Protein AF-A0A6G1RJF6-F1 (afdb_monomer)

Mean predicted aligned error: 11.85 Å

InterPro domains:
  IPR000953 Chromo/chromo shadow domain [PS50013] (15-72)
  IPR000953 Chromo/chromo shadow domain [SM00298] (14-64)
  IPR016197 Chromo-like domain superfamily [SSF54160] (24-66)

pLDDT: mean 82.73, std 16.95, range [46.66, 98.31]

Foldseek 3Di:
DDDDDDDDPDPPPPDPDPDDPDDDDFDWDFDDDPPDALVPTDIDTPVCCCPPVVVVVVVVVVVDPPVDDDFLPLADPPVCVVVLVVVCVDPVSVVCSVVGVSNNDDPVSVDDPDDDDDDDDDD

Radius of gyration: 26.95 Å; Cα contacts (8 Å, |Δi|>4): 66; chains: 1; bounding box: 66×85×40 Å

Structure (mmCIF, N/CA/C/O backbone):
data_AF-A0A6G1RJF6-F1
#
_entry.id   AF-A0A6G1RJF6-F1
#
loop_
_atom_site.group_PDB
_atom_site.id
_atom_site.type_symbol
_atom_site.label_atom_id
_atom_site.label_alt_id
_atom_site.label_comp_id
_atom_site.label_asym_id
_atom_site.label_entity_id
_atom_site.label_seq_id
_atom_site.pdbx_PDB_ins_code
_atom_site.Cartn_x
_atom_site.Cartn_y
_atom_site.Cartn_z
_atom_site.occupancy
_atom_site.B_iso_or_equiv
_atom_site.auth_seq_id
_atom_site.auth_comp_id
_atom_site.auth_asym_id
_atom_site.auth_atom_id
_atom_site.pdbx_PDB_model_num
ATOM 1 N N . PRO A 1 1 ? -41.306 70.536 18.911 1.00 46.66 1 PRO A N 1
ATOM 2 C CA . PRO A 1 1 ? -41.881 69.170 18.930 1.00 46.66 1 PRO A CA 1
ATOM 3 C C . PRO A 1 1 ? -41.091 68.243 17.992 1.00 46.66 1 PRO A C 1
ATOM 5 O O . PRO A 1 1 ? -41.068 68.482 16.791 1.00 46.66 1 PRO A O 1
ATOM 8 N N . LEU A 1 2 ? -40.391 67.248 18.544 1.00 47.38 2 LEU A N 1
ATOM 9 C CA . LEU A 1 2 ? -39.662 66.228 17.777 1.00 47.38 2 LEU A CA 1
ATOM 10 C C . LEU A 1 2 ? -40.482 64.927 17.796 1.00 47.38 2 LEU A C 1
ATOM 12 O O . LEU A 1 2 ? -40.987 64.580 18.866 1.00 47.38 2 LEU A O 1
ATOM 16 N N . PRO A 1 3 ? -40.657 64.218 16.667 1.00 55.12 3 PRO A N 1
ATOM 17 C CA . PRO A 1 3 ? -41.370 62.947 16.671 1.00 55.12 3 PRO A CA 1
ATOM 18 C C . PRO A 1 3 ? -40.484 61.826 17.253 1.00 55.12 3 PRO A C 1
ATOM 20 O O . PRO A 1 3 ? -39.264 61.857 17.070 1.00 55.12 3 PRO A O 1
ATOM 23 N N . PRO A 1 4 ? -41.064 60.831 17.948 1.00 51.19 4 PRO A N 1
ATOM 24 C CA . PRO A 1 4 ? -40.318 59.688 18.458 1.00 51.19 4 PRO A CA 1
ATOM 25 C C . PRO A 1 4 ? -39.959 58.739 17.306 1.00 51.19 4 PRO A C 1
ATOM 27 O O . PRO A 1 4 ? -40.829 58.286 16.563 1.00 51.19 4 PRO A O 1
ATOM 30 N N . VAL A 1 5 ? -38.668 58.441 17.158 1.00 58.16 5 VAL A N 1
ATOM 31 C CA . VAL A 1 5 ? -38.165 57.441 16.207 1.00 58.16 5 VAL A CA 1
ATOM 32 C C . VAL A 1 5 ? -38.369 56.058 16.825 1.00 58.16 5 VAL A C 1
ATOM 34 O O . VAL A 1 5 ? -37.805 55.756 17.876 1.00 58.16 5 VAL A O 1
ATOM 37 N N . LEU A 1 6 ? -39.204 55.232 16.194 1.00 60.94 6 LEU A N 1
ATOM 38 C CA . LEU A 1 6 ? -39.339 53.815 16.534 1.00 60.94 6 LEU A CA 1
ATOM 39 C C . LEU A 1 6 ? -38.071 53.057 16.097 1.00 60.94 6 LEU A C 1
ATOM 41 O O . LEU A 1 6 ? -37.548 53.344 15.017 1.00 60.94 6 LEU A O 1
ATOM 45 N N . PRO A 1 7 ? -37.576 52.087 16.886 1.00 55.66 7 PRO A N 1
ATOM 46 C CA . PRO A 1 7 ? -36.470 51.238 16.464 1.00 55.66 7 PRO A CA 1
ATOM 47 C C . PRO A 1 7 ? -36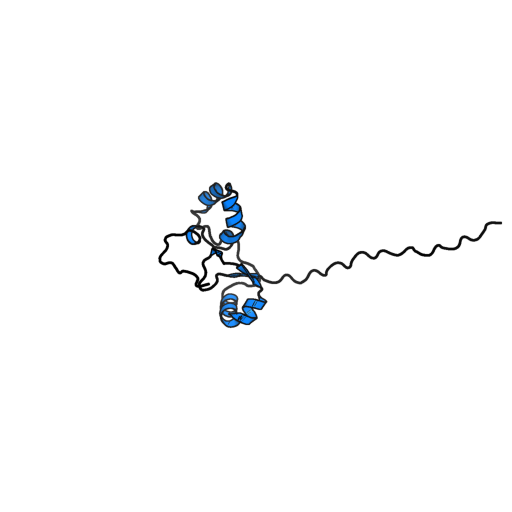.941 50.296 15.347 1.00 55.66 7 PRO A C 1
ATOM 49 O O . PRO A 1 7 ? -37.984 49.653 15.459 1.00 55.66 7 PRO A O 1
ATOM 52 N N . THR A 1 8 ? -36.180 50.227 14.257 1.00 53.91 8 THR A N 1
ATOM 53 C CA . THR A 1 8 ? -36.417 49.293 13.150 1.00 53.91 8 THR A CA 1
ATOM 54 C C . THR A 1 8 ? -36.169 47.852 13.614 1.00 53.91 8 THR A C 1
ATOM 56 O O . THR A 1 8 ? -35.096 47.596 14.168 1.00 53.91 8 THR A O 1
ATOM 59 N N . PRO A 1 9 ? -37.104 46.906 13.401 1.00 58.84 9 PRO A N 1
ATOM 60 C CA . PRO A 1 9 ? -36.797 45.486 13.502 1.00 58.84 9 PRO A CA 1
ATOM 61 C C . PRO A 1 9 ? -35.969 45.069 12.277 1.00 58.84 9 PRO A C 1
ATOM 63 O O . PRO A 1 9 ? -35.973 45.763 11.265 1.00 58.84 9 PRO A O 1
ATOM 66 N N . ASP A 1 10 ? -35.266 43.948 12.381 1.00 51.00 10 ASP A N 1
ATOM 67 C CA . ASP A 1 10 ? -34.454 43.330 11.321 1.00 51.00 10 ASP A CA 1
ATOM 68 C C . ASP A 1 10 ? -33.032 43.881 11.143 1.00 51.00 10 ASP A C 1
ATOM 70 O O . ASP A 1 10 ? -32.552 44.153 10.045 1.00 51.00 10 ASP A O 1
ATOM 74 N N . ALA A 1 11 ? -32.281 43.907 12.246 1.00 53.62 11 ALA A N 1
ATOM 75 C CA . ALA A 1 11 ? -30.903 43.426 12.173 1.00 53.62 11 ALA A CA 1
ATOM 76 C C . ALA A 1 11 ? -30.941 41.903 12.355 1.00 53.62 11 ALA A C 1
ATOM 78 O O . ALA A 1 11 ? -30.703 41.384 13.447 1.00 53.62 11 ALA A O 1
ATOM 79 N N . GLU A 1 12 ? -31.323 41.186 11.298 1.00 55.53 12 GLU A N 1
ATOM 80 C CA . GLU A 1 12 ? -31.182 39.737 11.244 1.00 55.53 12 GLU A CA 1
ATOM 81 C C . GLU A 1 12 ? -29.679 39.442 11.294 1.00 55.53 12 GLU A C 1
ATOM 83 O O . GLU A 1 12 ? -28.942 39.624 10.325 1.00 55.53 12 GLU A O 1
ATOM 88 N N . LEU A 1 13 ? -29.196 39.114 12.495 1.00 61.47 13 LEU A N 1
ATOM 89 C CA . LEU A 1 13 ? -27.822 38.705 12.735 1.00 61.47 13 LEU A CA 1
ATOM 90 C C . LEU A 1 13 ? -27.582 37.451 11.895 1.00 61.47 13 LEU A C 1
ATOM 92 O O . LEU A 1 13 ? -27.922 36.347 12.315 1.00 61.47 13 LEU A O 1
ATOM 96 N N . THR A 1 14 ? -27.006 37.616 10.706 1.00 62.91 14 THR A N 1
ATOM 97 C CA . THR A 1 14 ? -26.449 36.519 9.917 1.00 62.91 14 THR A CA 1
ATOM 98 C C . THR A 1 14 ? -25.338 35.887 10.743 1.00 62.91 14 THR A C 1
ATOM 100 O O . THR A 1 14 ? -24.184 36.320 10.696 1.00 62.91 14 THR A O 1
ATOM 103 N N . LEU A 1 15 ? -25.704 34.912 11.576 1.00 65.00 15 LEU A N 1
ATOM 104 C CA . LEU A 1 15 ? -24.756 34.129 12.349 1.00 65.00 15 LEU A CA 1
ATOM 105 C C . LEU A 1 15 ? -23.805 33.456 11.350 1.00 65.00 15 LEU A C 1
ATOM 107 O O . LEU A 1 15 ? -24.277 32.848 10.383 1.00 65.00 15 LEU A O 1
ATOM 111 N N . PRO A 1 16 ? -22.478 33.579 11.530 1.00 70.75 16 PRO A N 1
ATOM 112 C CA . PRO A 1 16 ? -21.535 32.904 10.655 1.00 70.75 16 PRO A CA 1
ATOM 113 C C . PRO A 1 16 ? -21.805 31.393 10.704 1.00 70.75 16 PRO A C 1
ATOM 115 O O . PRO A 1 16 ? -22.133 30.878 11.781 1.00 70.75 16 PRO A O 1
ATOM 118 N N . PRO A 1 17 ? -21.683 30.677 9.569 1.00 72.81 17 PRO A N 1
ATOM 119 C CA . PRO A 1 17 ? -21.910 29.240 9.536 1.00 72.81 17 PRO A CA 1
ATOM 120 C C . PRO A 1 17 ? -21.064 28.567 10.625 1.00 72.81 17 PRO A C 1
ATOM 122 O O . PRO A 1 17 ? -19.902 28.954 10.811 1.00 72.81 17 PRO A O 1
ATOM 125 N N . PRO A 1 18 ? -21.636 27.609 11.379 1.00 74.69 18 PRO A N 1
ATOM 126 C CA . PRO A 1 18 ? -20.935 26.976 12.483 1.00 74.69 18 PRO A CA 1
ATOM 127 C C . PRO A 1 18 ? -19.622 26.398 11.962 1.00 74.69 18 PRO A C 1
ATOM 129 O O . PRO A 1 18 ? -19.609 25.631 10.998 1.00 74.69 18 PRO A O 1
ATOM 132 N N . LYS A 1 19 ? -18.509 26.811 12.579 1.00 74.00 19 LYS A N 1
ATOM 133 C CA . LYS A 1 19 ? -17.190 26.271 12.249 1.00 74.00 19 LYS A CA 1
ATOM 134 C C . LYS A 1 19 ? -17.251 24.762 12.444 1.00 74.00 19 LYS A C 1
ATOM 136 O O . LYS A 1 19 ? -17.597 24.302 13.532 1.00 74.00 19 LYS A O 1
ATOM 141 N N . VAL A 1 20 ? -16.949 24.017 11.383 1.00 78.69 20 VAL A N 1
ATOM 142 C CA . VAL A 1 20 ? -16.834 22.560 11.447 1.00 78.69 20 VAL A CA 1
ATOM 143 C C . VAL A 1 20 ? -15.802 22.251 12.525 1.00 78.69 20 VAL A C 1
ATOM 145 O O . VAL A 1 20 ? -14.691 22.775 12.477 1.00 78.69 20 VAL A O 1
ATOM 148 N N . LEU A 1 21 ? -16.198 21.475 13.533 1.00 78.75 21 LEU A N 1
ATOM 149 C CA . LEU A 1 21 ? -15.283 21.055 14.585 1.00 78.75 21 LEU A CA 1
ATOM 150 C C . LEU A 1 21 ? -14.202 20.192 13.931 1.00 78.75 21 LEU A C 1
ATOM 152 O O . LEU A 1 21 ? -14.512 19.147 13.357 1.00 78.75 21 LEU A O 1
ATOM 156 N N . GLU A 1 22 ? -12.954 20.650 13.979 1.00 77.88 22 GLU A N 1
ATOM 157 C CA . GLU A 1 22 ? -11.815 19.852 13.536 1.00 77.88 22 GLU A CA 1
ATOM 158 C C . GLU A 1 22 ? -11.715 18.619 14.444 1.00 77.88 22 GLU A C 1
ATOM 160 O O . GLU A 1 22 ? -11.626 18.731 15.669 1.00 77.88 22 GLU A O 1
ATOM 165 N N . GLY A 1 23 ? -11.829 17.434 13.841 1.00 78.69 23 GLY A N 1
ATOM 166 C CA . GLY A 1 23 ? -11.701 16.164 14.547 1.00 78.69 23 GLY A CA 1
ATOM 167 C C . GLY A 1 23 ? -10.260 15.893 14.974 1.00 78.69 23 GLY A C 1
ATOM 168 O O . GLY A 1 23 ? -9.317 16.524 14.497 1.00 78.69 23 GLY A O 1
ATOM 169 N N . ILE A 1 24 ? -10.087 14.915 15.863 1.00 82.56 24 ILE A N 1
ATOM 170 C CA . ILE A 1 24 ? -8.759 14.406 16.221 1.00 82.56 24 ILE A CA 1
ATOM 171 C C . ILE A 1 24 ? -8.135 13.785 14.958 1.00 82.56 24 ILE A C 1
ATOM 173 O O . ILE A 1 24 ? -8.827 13.026 14.274 1.00 82.56 24 ILE A O 1
ATOM 177 N N . PRO A 1 25 ? -6.866 14.089 14.624 1.00 85.12 25 PRO A N 1
ATOM 178 C CA . PRO A 1 25 ? -6.200 13.460 13.489 1.00 85.12 25 PRO A CA 1
ATOM 179 C C . PRO A 1 25 ? -6.140 11.938 13.686 1.00 85.12 25 PRO A 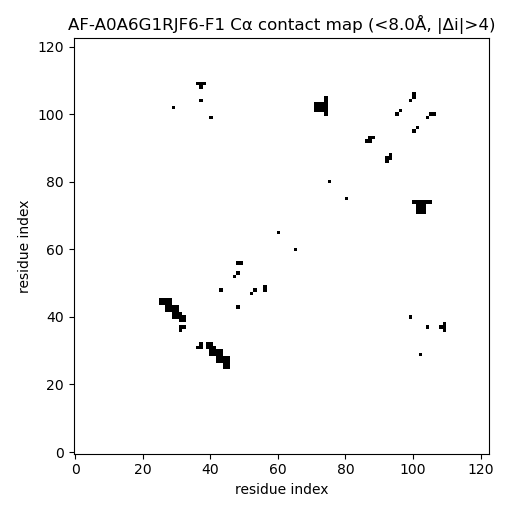C 1
ATOM 181 O O . PRO A 1 25 ? -5.646 11.454 14.703 1.00 85.12 25 PRO A O 1
ATOM 184 N N . GLU A 1 26 ? -6.659 11.185 12.714 1.00 88.06 26 GLU A N 1
ATOM 185 C CA . GLU A 1 26 ? -6.635 9.717 12.713 1.00 88.06 26 GLU A CA 1
ATOM 186 C C . GLU A 1 26 ? -5.370 9.204 12.018 1.00 88.06 26 GLU A C 1
ATOM 188 O O . GLU A 1 26 ? -4.910 9.785 11.033 1.00 88.06 26 GLU A O 1
ATOM 193 N N . ARG A 1 27 ? -4.815 8.085 12.501 1.00 93.69 27 ARG A N 1
ATOM 194 C CA . ARG A 1 27 ? -3.667 7.448 11.850 1.00 93.69 27 ARG A CA 1
ATOM 195 C C . ARG A 1 27 ? -4.105 6.749 10.567 1.00 93.69 27 ARG A C 1
ATOM 197 O O . ARG A 1 27 ? -5.106 6.026 10.532 1.00 93.69 27 ARG A O 1
ATOM 204 N N . GLU A 1 28 ? -3.292 6.901 9.532 1.00 94.75 28 GLU A N 1
ATOM 205 C CA . GLU A 1 28 ? -3.445 6.192 8.268 1.00 94.75 28 GLU A CA 1
ATOM 206 C C . GLU A 1 28 ? -2.197 5.358 7.974 1.00 94.75 28 GLU A C 1
ATOM 208 O O . GLU A 1 28 ? -1.077 5.718 8.339 1.00 94.75 28 GLU A O 1
ATOM 213 N N . PHE A 1 29 ? -2.394 4.230 7.297 1.00 96.12 29 PHE A N 1
ATOM 214 C CA . PHE A 1 29 ? -1.336 3.287 6.955 1.00 96.12 29 PHE A CA 1
ATOM 215 C C . PHE A 1 29 ? -1.308 3.059 5.454 1.00 96.12 29 PHE A C 1
ATOM 217 O O . PHE A 1 29 ? -2.333 2.750 4.848 1.00 96.12 29 PHE A O 1
ATOM 224 N N . PHE A 1 30 ? -0.125 3.155 4.854 1.00 96.88 30 PHE A N 1
ATOM 225 C CA . PHE A 1 30 ? 0.069 2.819 3.451 1.00 96.88 30 PHE A CA 1
ATOM 226 C C . PHE A 1 30 ? 0.414 1.334 3.315 1.00 96.88 30 PHE A C 1
ATOM 228 O O . PHE A 1 30 ? 1.468 0.887 3.765 1.00 96.88 30 PHE A O 1
ATOM 235 N N . VAL A 1 31 ? -0.493 0.546 2.732 1.00 97.50 31 VAL A N 1
ATOM 236 C CA . VAL A 1 31 ? -0.411 -0.925 2.764 1.00 97.50 31 VAL A CA 1
ATOM 237 C C . VAL A 1 31 ? -0.214 -1.539 1.383 1.00 97.50 31 VAL A C 1
ATOM 239 O O . VAL A 1 31 ? -0.738 -1.053 0.382 1.00 97.50 31 VAL A O 1
ATOM 242 N N . LYS A 1 32 ? 0.499 -2.673 1.337 1.00 97.94 32 LYS A N 1
ATOM 243 C CA . LYS A 1 32 ? 0.615 -3.534 0.151 1.00 97.94 32 LYS A CA 1
ATOM 244 C C . LYS A 1 32 ? -0.403 -4.667 0.216 1.00 97.94 32 LYS A C 1
ATOM 246 O O . LYS A 1 32 ? -0.295 -5.563 1.051 1.00 97.94 32 LYS A O 1
ATOM 251 N N . TRP A 1 33 ? -1.352 -4.673 -0.715 1.00 97.94 33 TRP A N 1
ATOM 252 C CA . TRP A 1 33 ? -2.403 -5.690 -0.778 1.00 97.94 33 TRP A CA 1
ATOM 253 C C . TRP A 1 33 ? -1.884 -7.057 -1.235 1.00 97.94 33 TRP A C 1
ATOM 255 O O . TRP A 1 33 ? -1.031 -7.165 -2.123 1.00 97.94 33 TRP A O 1
ATOM 265 N N . ALA A 1 34 ? -2.408 -8.127 -0.640 1.00 97.81 34 ALA A N 1
ATOM 266 C CA . ALA A 1 34 ? -2.117 -9.491 -1.071 1.00 97.81 34 ALA A CA 1
ATOM 267 C C . ALA A 1 34 ? -2.649 -9.728 -2.497 1.00 97.81 34 ALA A C 1
ATOM 269 O O . ALA A 1 34 ? -3.721 -9.252 -2.853 1.00 97.81 34 ALA A O 1
ATOM 270 N N . GLY A 1 35 ? -1.881 -10.430 -3.334 1.00 97.44 35 GLY A N 1
ATOM 271 C CA . GLY A 1 35 ? -2.272 -10.734 -4.719 1.00 97.44 35 GLY A CA 1
ATOM 272 C C . GLY A 1 35 ? -2.214 -9.565 -5.715 1.00 97.44 35 GLY A C 1
ATOM 273 O O . GLY A 1 35 ? -2.334 -9.804 -6.911 1.00 97.44 35 GLY A O 1
ATOM 274 N N . LEU A 1 36 ? -1.973 -8.329 -5.263 1.00 98.06 36 LEU A N 1
ATOM 275 C CA . LEU A 1 36 ? -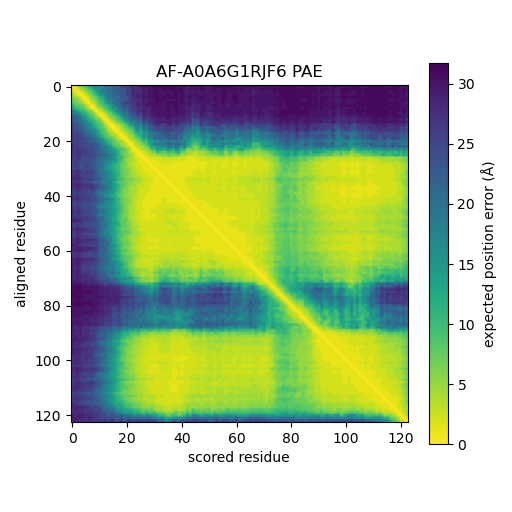1.863 -7.147 -6.124 1.00 98.06 36 LEU A CA 1
ATOM 276 C C . LEU A 1 36 ? -0.430 -6.590 -6.156 1.00 98.06 36 LEU A C 1
ATOM 278 O O . LEU A 1 36 ? 0.361 -6.770 -5.220 1.00 98.06 36 LEU A O 1
ATOM 282 N N . SER A 1 37 ? -0.091 -5.913 -7.254 1.00 97.75 37 SER A N 1
ATOM 283 C CA . SER A 1 37 ? 1.190 -5.214 -7.419 1.00 97.75 37 SER A CA 1
ATOM 284 C C . SER A 1 37 ? 1.265 -3.947 -6.556 1.00 97.75 37 SER A C 1
ATOM 286 O O . SER A 1 37 ? 0.243 -3.439 -6.097 1.00 97.75 37 SER A O 1
ATOM 288 N N . TYR A 1 38 ? 2.472 -3.395 -6.390 1.00 97.62 38 TYR A N 1
ATOM 289 C CA . TYR A 1 38 ? 2.708 -2.146 -5.647 1.00 97.62 38 TYR A CA 1
ATOM 290 C 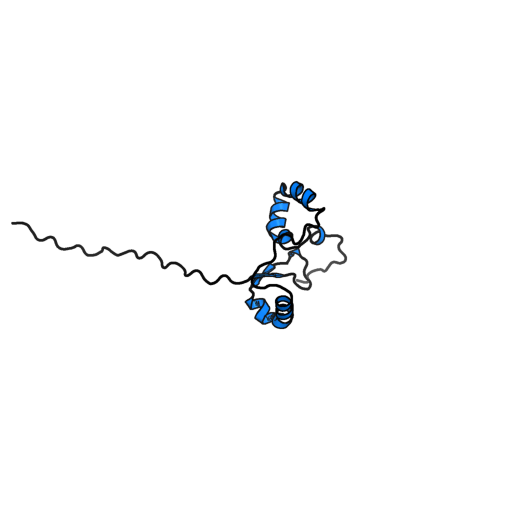C . TYR A 1 38 ? 1.931 -0.936 -6.193 1.00 97.62 38 TYR A C 1
ATOM 292 O O . TYR A 1 38 ? 1.638 -0.007 -5.449 1.00 97.62 38 TYR A O 1
ATOM 300 N N . TRP A 1 39 ? 1.508 -0.981 -7.460 1.00 97.38 39 TRP A N 1
ATOM 301 C CA . TRP A 1 39 ? 0.601 0.007 -8.054 1.00 97.38 39 TRP A CA 1
ATOM 302 C C . TRP A 1 39 ? -0.733 0.157 -7.318 1.00 97.38 39 TRP A C 1
ATOM 304 O O . TRP A 1 39 ? -1.370 1.202 -7.426 1.00 97.38 39 TRP A O 1
ATOM 314 N N . HIS A 1 40 ? -1.158 -0.878 -6.594 1.00 98.19 40 HIS A N 1
ATOM 315 C CA . HIS A 1 40 ? -2.423 -0.895 -5.868 1.00 98.19 40 HIS A CA 1
ATOM 316 C C . HIS A 1 40 ? -2.267 -0.502 -4.400 1.00 98.19 40 HIS A C 1
ATOM 318 O O . HIS A 1 40 ? -3.271 -0.475 -3.693 1.00 98.19 40 HIS A O 1
ATOM 324 N N . CYS A 1 41 ? -1.046 -0.224 -3.923 1.00 98.00 41 CYS A N 1
ATOM 325 C CA . CYS A 1 41 ? -0.854 0.244 -2.556 1.00 98.00 41 CYS A CA 1
ATOM 326 C C . CYS A 1 41 ? -1.704 1.491 -2.303 1.00 98.00 41 CYS A C 1
ATOM 328 O O . CYS A 1 41 ? -1.798 2.387 -3.148 1.00 98.00 41 CYS A O 1
ATOM 330 N N . SER A 1 42 ? -2.345 1.525 -1.142 1.00 97.94 42 SER A N 1
ATOM 331 C CA . SER A 1 42 ? -3.293 2.573 -0.790 1.00 97.94 42 SER A CA 1
ATOM 332 C C . SER A 1 42 ? -3.262 2.855 0.703 1.00 97.94 42 SER A C 1
ATOM 334 O O . SER A 1 42 ? -2.787 2.038 1.493 1.00 97.94 42 SER A O 1
ATOM 336 N N . TRP A 1 43 ? -3.800 4.013 1.071 1.00 97.50 43 TRP A N 1
ATOM 337 C CA . TRP A 1 43 ? -4.007 4.400 2.458 1.00 97.50 43 TRP A CA 1
ATOM 338 C C . TRP A 1 43 ? -5.239 3.708 3.031 1.00 97.50 43 TRP A C 1
ATOM 340 O O . TRP A 1 43 ? -6.273 3.615 2.367 1.00 97.50 43 TRP A O 1
ATOM 350 N N . VAL A 1 44 ? -5.108 3.207 4.254 1.00 97.31 44 VAL A N 1
ATOM 351 C CA . VAL A 1 44 ? -6.197 2.641 5.051 1.00 97.31 44 VAL A CA 1
ATOM 352 C C . VAL A 1 44 ? -6.209 3.295 6.421 1.00 97.31 44 VAL A C 1
ATOM 354 O O . VAL A 1 44 ? -5.156 3.623 6.970 1.00 97.31 44 VAL A O 1
ATOM 357 N N . LYS A 1 45 ? -7.402 3.463 6.984 1.00 96.25 45 LYS A N 1
ATOM 358 C CA . LYS A 1 45 ? -7.555 4.003 8.336 1.00 96.25 45 LYS A CA 1
ATOM 359 C C . LYS A 1 45 ? -7.126 2.974 9.373 1.00 96.25 45 LYS A C 1
ATOM 361 O O . LYS A 1 45 ? -7.366 1.780 9.184 1.00 96.25 45 LYS A O 1
ATOM 366 N N . GLU A 1 46 ? -6.594 3.436 10.500 1.00 95.50 46 GLU A N 1
ATOM 367 C CA . GLU A 1 46 ? -6.270 2.592 11.658 1.00 95.50 46 GLU A CA 1
ATOM 368 C C . GLU A 1 46 ? -7.415 1.643 12.035 1.00 95.50 46 GLU A C 1
ATOM 370 O O . GLU A 1 46 ? -7.214 0.432 12.124 1.00 95.50 46 GLU A O 1
ATOM 375 N N . LEU A 1 47 ? -8.640 2.172 12.118 1.00 95.50 47 LEU A N 1
ATOM 376 C CA . LEU A 1 47 ? -9.835 1.397 12.450 1.00 95.50 47 LEU A CA 1
ATOM 377 C C . LEU A 1 47 ? -10.039 0.18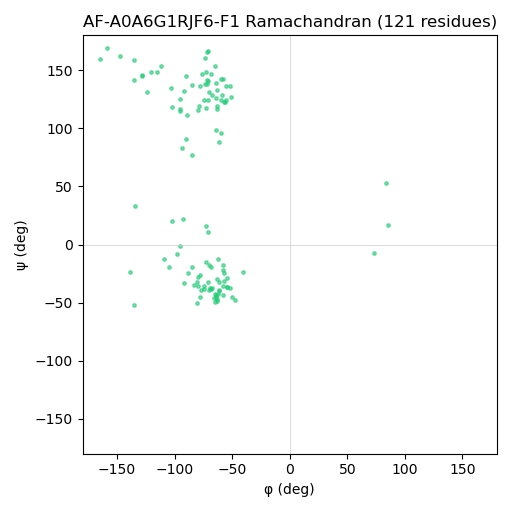3 11.525 1.00 95.50 47 LEU A C 1
ATOM 379 O O . LEU A 1 47 ? -10.466 -0.880 11.970 1.00 95.50 47 LEU A O 1
ATOM 383 N N . GLN A 1 48 ? -9.718 0.300 10.231 1.00 97.00 48 GLN A N 1
ATOM 384 C CA . GLN A 1 48 ? -9.847 -0.827 9.301 1.00 97.00 48 GLN A CA 1
ATOM 385 C C . GLN A 1 48 ? -8.846 -1.943 9.632 1.00 97.00 48 GLN A C 1
ATOM 387 O O . GLN A 1 48 ? -9.190 -3.123 9.542 1.00 97.00 48 GLN A O 1
ATOM 392 N N . LEU A 1 49 ? -7.624 -1.593 10.042 1.00 97.19 49 LEU A N 1
ATOM 393 C CA . LEU A 1 49 ? -6.620 -2.569 10.470 1.00 97.19 49 LEU A CA 1
ATOM 394 C C . LEU A 1 49 ? -6.991 -3.222 11.803 1.00 97.19 49 LEU A C 1
ATOM 396 O O . LEU A 1 49 ? -6.816 -4.434 11.952 1.00 97.19 49 LEU A O 1
ATOM 400 N N . GLU A 1 50 ? -7.543 -2.453 12.740 1.00 96.38 50 GLU A N 1
ATOM 401 C CA . GLU A 1 50 ? -8.020 -2.964 14.027 1.00 96.38 50 GLU A CA 1
ATOM 402 C C . GLU A 1 50 ? -9.156 -3.976 13.866 1.00 96.38 50 GLU A C 1
ATOM 404 O O . GLU A 1 50 ? -9.132 -5.024 14.518 1.00 96.38 50 GLU A O 1
ATOM 409 N N . LEU A 1 51 ? -10.108 -3.702 12.967 1.00 97.50 51 LEU A N 1
ATOM 410 C CA . LEU A 1 51 ? -11.278 -4.551 12.734 1.00 97.50 51 LEU A CA 1
ATOM 411 C C . LEU A 1 51 ? -10.967 -5.796 11.895 1.00 97.50 51 LEU A C 1
ATOM 413 O O . LEU A 1 51 ? -11.420 -6.888 12.234 1.00 97.50 51 LEU A O 1
ATOM 417 N N . TYR A 1 52 ? -10.218 -5.651 10.796 1.00 97.81 52 TYR A N 1
ATOM 418 C CA . TYR A 1 52 ? -10.074 -6.722 9.798 1.00 97.81 52 TYR A CA 1
ATOM 419 C C . TYR A 1 52 ? -8.724 -7.452 9.845 1.00 97.81 52 TYR A C 1
ATOM 421 O O . TYR A 1 52 ? -8.616 -8.574 9.349 1.00 97.81 52 TYR A O 1
ATOM 429 N N . HIS A 1 53 ? -7.690 -6.856 10.449 1.00 97.44 53 HIS A N 1
ATOM 430 C CA . HIS A 1 53 ? -6.319 -7.386 10.438 1.00 97.44 53 HIS A CA 1
ATOM 431 C C . HIS A 1 53 ? -5.643 -7.344 11.819 1.00 97.44 53 HIS A C 1
ATOM 433 O O . HIS A 1 53 ? -4.419 -7.223 11.920 1.00 97.44 53 HIS A O 1
ATOM 439 N N . THR A 1 54 ? -6.423 -7.516 12.890 1.00 97.56 54 THR A N 1
ATOM 440 C CA . THR A 1 54 ? -6.024 -7.276 14.288 1.00 97.56 54 THR A CA 1
ATOM 441 C C . THR A 1 54 ? -4.706 -7.943 14.688 1.00 97.56 54 THR A C 1
ATOM 443 O O . THR A 1 54 ? -3.859 -7.321 15.322 1.00 97.56 54 THR A O 1
ATOM 446 N N . VAL A 1 55 ? -4.489 -9.211 14.321 1.00 98.31 55 VAL A N 1
ATOM 447 C CA . VAL A 1 55 ? -3.261 -9.939 14.699 1.00 98.31 55 VAL A CA 1
ATOM 448 C C . VAL A 1 55 ? -2.030 -9.325 14.034 1.00 98.31 55 VAL A C 1
ATOM 450 O O . VAL A 1 55 ? -1.015 -9.096 14.691 1.00 98.31 55 VAL A O 1
ATOM 453 N N . MET A 1 56 ? -2.121 -9.034 12.735 1.00 98.06 56 MET A N 1
ATOM 454 C CA . MET A 1 56 ? -1.045 -8.391 11.986 1.00 98.06 56 MET A CA 1
ATOM 455 C C . MET A 1 56 ? -0.782 -6.982 12.528 1.00 98.06 56 MET A C 1
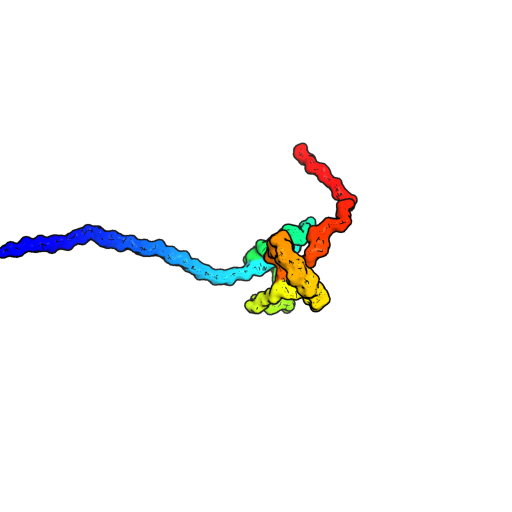ATOM 457 O O . MET A 1 56 ? 0.374 -6.626 12.754 1.00 98.06 56 MET A O 1
ATOM 461 N N . TYR A 1 57 ? -1.842 -6.219 12.805 1.00 97.50 57 TYR A N 1
ATOM 462 C CA . TYR A 1 57 ? -1.733 -4.858 13.316 1.00 97.50 57 TYR A CA 1
ATOM 463 C C . TYR A 1 57 ? -1.079 -4.807 14.705 1.00 97.50 57 TYR A C 1
ATOM 465 O O . TYR A 1 57 ? -0.098 -4.094 14.899 1.00 97.50 57 TYR A O 1
ATOM 473 N N . ARG A 1 58 ? -1.486 -5.681 15.635 1.00 97.81 58 ARG A N 1
ATOM 474 C CA . ARG A 1 58 ? -0.843 -5.803 16.958 1.00 97.81 58 ARG A CA 1
ATOM 475 C C . ARG A 1 58 ? 0.627 -6.207 16.874 1.00 97.81 58 ARG A C 1
ATOM 477 O O . ARG A 1 58 ? 1.430 -5.829 17.724 1.00 97.81 58 ARG A O 1
ATOM 484 N N . ASN A 1 59 ? 1.008 -7.005 15.879 1.00 98.06 59 ASN A N 1
ATOM 485 C CA . ASN A 1 59 ? 2.415 -7.345 15.654 1.00 98.06 59 ASN A CA 1
ATOM 486 C C . ASN A 1 59 ? 3.214 -6.140 15.158 1.00 98.06 59 ASN A C 1
ATOM 488 O O . ASN A 1 59 ? 4.370 -5.989 15.550 1.00 98.06 59 ASN A O 1
ATOM 492 N N . TYR A 1 60 ? 2.605 -5.310 14.311 1.00 96.75 60 TYR A N 1
ATOM 493 C CA . TYR A 1 60 ? 3.203 -4.075 13.828 1.00 96.75 60 TYR A CA 1
ATOM 494 C C . TYR A 1 60 ? 3.404 -3.077 14.975 1.00 96.75 60 TYR A C 1
ATOM 496 O O . TYR A 1 60 ? 4.527 -2.631 15.182 1.00 96.75 60 TYR A O 1
ATOM 504 N N . GLN A 1 61 ? 2.379 -2.831 15.796 1.00 96.31 61 GLN A N 1
ATOM 505 C CA . GLN A 1 61 ? 2.457 -1.926 16.953 1.00 96.31 61 GLN A CA 1
ATOM 506 C C . GLN A 1 61 ? 3.542 -2.331 17.964 1.00 96.31 61 GLN A C 1
ATOM 508 O O . GLN A 1 61 ? 4.209 -1.488 18.539 1.00 96.31 61 GLN A O 1
ATOM 513 N N . ARG A 1 62 ? 3.772 -3.635 18.174 1.00 97.31 62 ARG A N 1
ATOM 514 C CA . ARG A 1 62 ? 4.825 -4.107 19.096 1.00 97.31 62 ARG A CA 1
ATOM 515 C C . ARG A 1 62 ? 6.251 -3.869 18.598 1.00 97.31 62 ARG A C 1
ATOM 517 O O . ARG A 1 62 ? 7.185 -4.019 19.379 1.00 97.31 62 ARG A O 1
ATOM 524 N N . LYS A 1 63 ? 6.427 -3.610 17.303 1.00 95.81 63 LYS A N 1
ATOM 525 C CA . LYS A 1 63 ? 7.739 -3.473 16.655 1.00 95.81 63 LYS A CA 1
ATOM 526 C C . LYS A 1 63 ? 8.069 -2.043 16.250 1.00 95.81 63 LYS A C 1
ATOM 528 O O . LYS A 1 63 ? 9.208 -1.796 15.875 1.00 95.81 63 LYS A O 1
ATOM 533 N N . ASN A 1 64 ? 7.091 -1.147 16.279 1.00 93.81 64 ASN A N 1
ATOM 534 C CA . ASN A 1 64 ? 7.230 0.212 15.787 1.00 93.81 64 ASN A CA 1
ATOM 535 C C . ASN A 1 64 ? 6.774 1.179 16.872 1.00 93.81 64 ASN A C 1
ATOM 537 O O . ASN A 1 64 ? 5.835 0.880 17.608 1.00 93.81 64 ASN A O 1
ATOM 541 N N . ASP A 1 65 ? 7.440 2.327 16.948 1.00 93.06 65 ASP A N 1
ATOM 542 C CA . ASP A 1 65 ? 6.906 3.455 17.694 1.00 93.06 65 ASP A CA 1
ATOM 543 C C . ASP A 1 65 ? 5.616 3.905 17.004 1.00 93.06 65 ASP A C 1
ATOM 545 O O . ASP A 1 65 ? 5.586 4.093 15.786 1.00 93.06 65 ASP A O 1
ATOM 549 N N . MET A 1 66 ? 4.532 3.977 17.772 1.00 93.69 66 MET A N 1
ATOM 550 C CA . MET A 1 66 ? 3.265 4.452 17.246 1.00 93.69 66 MET A CA 1
ATOM 551 C C . MET A 1 66 ? 3.168 5.963 17.379 1.00 93.69 66 MET A C 1
ATOM 553 O O . MET A 1 66 ? 2.453 6.546 16.586 1.00 93.69 66 MET A O 1
ATOM 557 N N . ASP A 1 67 ? 3.862 6.626 18.301 1.00 90.31 67 ASP A N 1
ATOM 558 C CA . ASP A 1 67 ? 3.695 8.065 18.519 1.00 90.31 67 ASP A CA 1
ATOM 559 C C . ASP A 1 67 ? 4.397 8.901 17.445 1.00 90.31 67 ASP A C 1
ATOM 561 O O . ASP A 1 67 ? 3.794 9.846 16.933 1.00 90.31 67 ASP A O 1
ATOM 565 N N . GLU A 1 68 ? 5.588 8.487 17.013 1.00 89.62 68 GLU A N 1
ATOM 566 C CA . GLU A 1 68 ? 6.351 9.157 15.956 1.00 89.62 68 GLU A CA 1
ATOM 567 C C . GLU A 1 68 ? 6.235 8.405 14.609 1.00 89.62 68 GLU A C 1
ATOM 569 O O . GLU A 1 68 ? 6.650 7.245 14.510 1.00 89.62 68 GLU A O 1
ATOM 574 N N . PRO A 1 69 ? 5.684 9.018 13.540 1.00 86.31 69 PRO A N 1
ATOM 575 C CA . PRO A 1 69 ? 5.591 8.366 12.237 1.00 86.31 69 PRO A CA 1
ATOM 576 C C . PRO A 1 69 ? 6.979 8.181 11.589 1.00 86.31 69 PRO A C 1
ATOM 578 O O . PRO A 1 69 ? 7.848 9.044 11.723 1.00 86.31 69 PRO A O 1
ATOM 581 N N . PRO A 1 70 ? 7.207 7.099 10.815 1.00 86.25 70 PRO A N 1
ATOM 582 C CA . PRO A 1 70 ? 8.471 6.900 10.111 1.00 86.25 70 PRO A CA 1
ATOM 583 C C . PRO A 1 70 ? 8.782 8.030 9.119 1.00 86.25 70 PRO A C 1
ATOM 585 O O . PRO A 1 70 ? 7.897 8.512 8.410 1.00 86.25 70 PRO A O 1
ATOM 588 N N . ALA A 1 71 ? 10.060 8.400 9.009 1.00 83.56 71 ALA A N 1
ATOM 589 C CA . ALA A 1 71 ? 10.519 9.359 8.009 1.00 83.56 71 ALA A CA 1
ATOM 590 C C . ALA A 1 71 ? 10.345 8.823 6.573 1.00 83.56 71 ALA A C 1
ATOM 592 O O . ALA A 1 71 ? 10.426 7.619 6.322 1.00 83.56 71 ALA A O 1
ATOM 593 N N . PHE A 1 72 ? 10.198 9.733 5.606 1.00 73.44 72 PHE A N 1
ATOM 594 C CA . PHE A 1 72 ? 10.045 9.418 4.175 1.00 73.44 72 PHE A CA 1
ATOM 595 C C . PHE A 1 72 ? 11.318 8.890 3.479 1.00 73.44 72 PHE A C 1
ATOM 597 O O . PHE A 1 72 ? 11.352 8.773 2.258 1.00 73.44 72 PHE A O 1
ATOM 604 N N . ASP A 1 73 ? 12.362 8.549 4.234 1.00 64.44 73 ASP A N 1
ATOM 605 C CA . ASP A 1 73 ? 13.677 8.152 3.711 1.00 64.44 73 ASP A CA 1
ATOM 606 C C . ASP A 1 73 ? 13.827 6.628 3.527 1.00 64.44 73 ASP A C 1
ATOM 608 O O . ASP A 1 73 ? 14.919 6.068 3.499 1.00 64.44 73 ASP A O 1
ATOM 612 N N . TYR A 1 74 ? 12.715 5.898 3.404 1.00 58.72 74 TYR A N 1
ATOM 613 C CA . TYR A 1 74 ? 12.715 4.427 3.380 1.00 58.72 74 TYR A CA 1
ATOM 614 C C . TYR A 1 74 ? 13.276 3.810 2.072 1.00 58.72 74 TYR A C 1
ATOM 616 O O . TYR A 1 74 ? 13.053 2.636 1.777 1.00 58.72 74 TYR A O 1
ATOM 624 N N . GLY A 1 75 ? 13.984 4.579 1.244 1.00 54.38 75 GLY A N 1
ATOM 625 C CA . GLY A 1 75 ? 14.337 4.190 -0.125 1.00 54.38 75 GLY A CA 1
ATOM 626 C C . GLY A 1 75 ? 15.754 4.522 -0.573 1.00 54.38 75 GLY A C 1
ATOM 627 O O . GLY A 1 75 ? 16.267 3.824 -1.449 1.00 54.38 75 GLY A O 1
ATOM 628 N N . SER A 1 76 ? 16.419 5.501 0.038 1.00 49.34 76 SER A N 1
ATOM 629 C CA . SER A 1 76 ? 17.752 5.920 -0.380 1.00 49.34 76 SER A CA 1
ATOM 630 C C . SER A 1 76 ? 18.809 5.174 0.429 1.00 49.34 76 SER A C 1
ATOM 632 O O . SER A 1 76 ? 19.371 5.701 1.384 1.00 49.34 76 SER A O 1
ATOM 634 N N . GLY A 1 77 ? 19.156 3.950 0.019 1.00 50.53 77 GLY A N 1
ATOM 635 C CA . GLY A 1 77 ? 20.534 3.519 0.273 1.00 50.53 77 GLY A CA 1
ATOM 636 C C . GLY A 1 77 ? 21.448 4.629 -0.256 1.00 50.53 77 GLY A C 1
ATOM 637 O O . GLY A 1 77 ? 21.232 5.051 -1.390 1.00 50.53 77 GLY A O 1
ATOM 638 N N . ASP A 1 78 ? 22.373 5.139 0.567 1.00 51.72 78 ASP A N 1
ATOM 639 C CA . ASP A 1 78 ? 23.154 6.385 0.378 1.00 51.72 78 ASP A CA 1
ATOM 640 C C . ASP A 1 78 ? 23.653 6.661 -1.062 1.00 51.72 78 ASP A C 1
ATOM 642 O O . ASP A 1 78 ? 23.879 7.808 -1.452 1.00 51.72 78 ASP A O 1
ATOM 646 N N . GLU A 1 79 ? 23.800 5.625 -1.887 1.00 50.28 79 GLU A N 1
ATOM 647 C CA . GLU A 1 79 ? 24.273 5.704 -3.268 1.00 50.28 79 GLU A CA 1
ATOM 648 C C . GLU A 1 79 ? 23.213 6.152 -4.305 1.00 50.28 79 GLU A C 1
ATOM 650 O O . GLU A 1 79 ? 23.576 6.782 -5.304 1.00 50.28 79 GLU A O 1
ATOM 655 N N . ASP A 1 80 ? 21.910 5.918 -4.092 1.00 53.81 80 ASP A N 1
ATOM 656 C CA . ASP A 1 80 ? 20.856 6.272 -5.071 1.00 53.81 80 ASP A CA 1
ATOM 657 C C . ASP A 1 80 ? 20.366 7.731 -4.952 1.00 53.81 80 ASP A C 1
ATOM 659 O O . ASP A 1 80 ? 19.898 8.325 -5.932 1.00 53.81 80 ASP A O 1
ATOM 663 N N . SER A 1 81 ? 20.608 8.375 -3.808 1.00 56.91 81 SER A N 1
ATOM 664 C CA . SER A 1 81 ? 20.217 9.760 -3.498 1.00 56.91 81 SER A CA 1
ATOM 665 C C . SER A 1 81 ? 20.702 10.806 -4.523 1.00 56.91 81 SER A C 1
ATOM 667 O O . SER A 1 81 ? 20.014 11.779 -4.848 1.00 56.91 81 SER A O 1
ATOM 669 N N . GLN A 1 82 ? 21.909 10.634 -5.078 1.00 51.94 82 GLN A N 1
ATOM 670 C CA . GLN A 1 82 ? 22.455 11.519 -6.124 1.00 51.94 82 GLN A CA 1
ATOM 671 C C . GLN A 1 82 ? 21.738 11.348 -7.470 1.00 51.94 82 GLN A C 1
ATOM 673 O O . GLN A 1 82 ? 21.607 12.302 -8.246 1.00 51.94 82 GLN A O 1
ATOM 678 N N . ARG A 1 83 ? 21.279 10.129 -7.765 1.00 57.16 83 ARG A N 1
ATOM 679 C CA . ARG A 1 83 ? 20.622 9.772 -9.024 1.00 57.16 83 ARG A CA 1
ATOM 680 C C . ARG A 1 83 ? 19.160 10.213 -9.024 1.00 57.16 83 ARG A C 1
ATOM 682 O O . ARG A 1 83 ? 18.677 10.693 -10.049 1.00 57.16 83 ARG A O 1
ATOM 689 N N . GLU A 1 84 ? 18.496 10.133 -7.877 1.00 62.12 84 GLU A N 1
ATOM 690 C CA . GLU A 1 84 ? 17.118 10.592 -7.674 1.00 62.12 84 GLU A CA 1
ATOM 691 C C . GLU A 1 84 ? 16.988 12.112 -7.831 1.00 62.12 84 GLU A C 1
ATOM 693 O O . GLU A 1 84 ? 16.131 12.581 -8.579 1.00 62.12 84 GLU A O 1
ATOM 698 N N . LYS A 1 85 ? 17.928 12.895 -7.282 1.00 61.72 85 LYS A N 1
ATOM 699 C CA . LYS A 1 85 ? 17.953 14.367 -7.436 1.00 61.72 85 LYS A CA 1
ATOM 700 C C . LYS A 1 85 ? 17.993 14.835 -8.894 1.00 61.72 8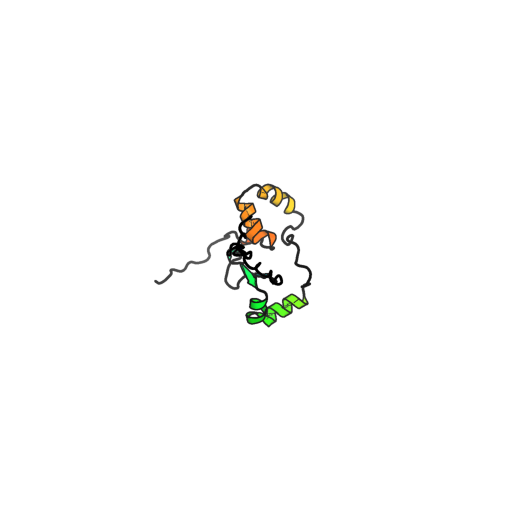5 LYS A C 1
ATOM 702 O O . LYS A 1 85 ? 17.463 15.895 -9.224 1.00 61.72 85 LYS A O 1
ATOM 707 N N . ARG A 1 86 ? 18.619 14.061 -9.788 1.00 60.69 86 ARG A N 1
ATOM 708 C CA . ARG A 1 86 ? 18.658 14.366 -11.230 1.00 60.69 86 ARG A CA 1
ATOM 709 C C . ARG A 1 86 ? 17.367 13.951 -11.942 1.00 60.69 86 ARG A C 1
ATOM 711 O O . ARG A 1 86 ? 16.978 14.628 -12.892 1.00 60.69 86 ARG A O 1
ATOM 718 N N . LYS A 1 87 ? 16.711 12.880 -11.478 1.00 61.88 87 LYS A N 1
ATOM 719 C CA . LYS A 1 87 ? 15.442 12.354 -12.015 1.00 61.88 87 LYS A CA 1
ATOM 720 C C . LYS A 1 87 ? 14.213 13.151 -11.565 1.00 61.88 87 LYS A C 1
ATOM 722 O O . LYS A 1 87 ? 13.257 13.226 -12.326 1.00 61.88 87 LYS A O 1
ATOM 727 N N . ASN A 1 88 ? 14.270 13.819 -10.410 1.00 62.16 88 ASN A N 1
ATOM 728 C CA . ASN A 1 88 ? 13.182 14.652 -9.869 1.00 62.16 88 ASN A CA 1
ATOM 729 C C . ASN A 1 88 ? 12.752 15.803 -10.813 1.00 62.16 88 ASN A C 1
ATOM 731 O O . ASN A 1 88 ? 11.659 16.345 -10.718 1.00 62.16 88 ASN A O 1
ATOM 735 N N . LYS A 1 89 ? 13.578 16.161 -11.804 1.00 72.94 89 LYS A N 1
ATOM 736 C CA . LYS A 1 89 ? 13.201 17.162 -12.814 1.00 72.94 89 LYS A CA 1
ATOM 737 C C . LYS A 1 89 ? 12.097 16.694 -13.770 1.00 72.94 89 LYS A C 1
ATOM 739 O O . LYS A 1 89 ? 11.492 17.539 -14.424 1.00 72.94 89 LYS A O 1
ATOM 744 N N . ASP A 1 90 ? 11.852 15.389 -13.884 1.00 84.38 90 ASP A N 1
ATOM 745 C CA . ASP A 1 90 ? 10.752 14.851 -14.686 1.00 84.38 90 ASP A CA 1
ATOM 746 C C . ASP A 1 90 ? 9.421 14.978 -13.913 1.00 84.38 90 ASP A C 1
ATOM 748 O O . ASP A 1 90 ? 9.277 14.365 -12.849 1.00 84.38 90 ASP A O 1
ATOM 752 N N . PRO A 1 91 ? 8.416 15.713 -14.438 1.00 89.69 91 PRO A N 1
ATOM 753 C CA . PRO A 1 91 ? 7.106 15.838 -13.801 1.00 89.69 91 PRO A CA 1
ATOM 754 C C . PRO A 1 91 ? 6.427 14.495 -13.510 1.00 89.69 91 PRO A C 1
ATOM 756 O O . PRO A 1 91 ? 5.634 14.398 -12.573 1.00 89.69 91 PRO A O 1
ATOM 759 N N . GLN A 1 92 ? 6.704 13.459 -14.308 1.00 88.00 92 GLN A N 1
ATOM 760 C CA . GLN A 1 92 ? 6.147 12.131 -14.074 1.00 88.00 92 GLN A CA 1
ATOM 761 C C . GLN A 1 92 ? 6.823 11.437 -12.889 1.00 88.00 92 GLN A C 1
ATOM 763 O O . GLN A 1 92 ? 6.141 10.783 -12.101 1.00 88.00 92 GLN A O 1
ATOM 768 N N . TYR A 1 93 ? 8.139 11.601 -12.732 1.00 88.00 93 TYR A N 1
ATOM 769 C CA . TYR A 1 93 ? 8.869 11.061 -11.589 1.00 88.00 93 TYR A CA 1
ATOM 770 C C . TYR A 1 93 ? 8.388 11.699 -10.287 1.00 88.00 93 TYR A C 1
ATOM 772 O O . TYR A 1 93 ? 8.053 10.969 -9.363 1.00 88.00 93 TYR A O 1
ATOM 780 N N . ALA A 1 94 ? 8.251 13.027 -10.247 1.00 88.69 94 ALA A N 1
ATOM 781 C CA . ALA A 1 94 ? 7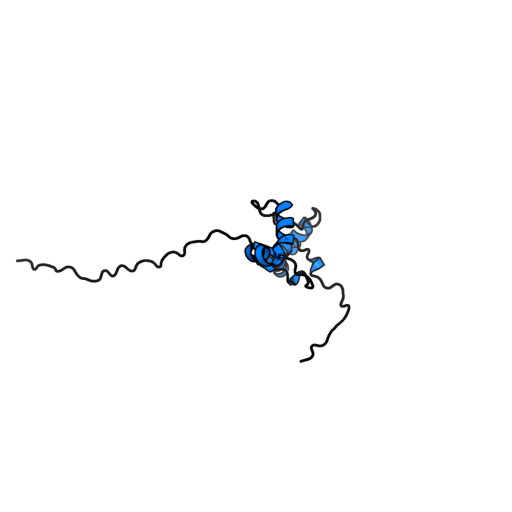.782 13.747 -9.062 1.00 88.69 94 ALA A CA 1
ATOM 782 C C . ALA A 1 94 ? 6.390 13.273 -8.598 1.00 88.69 94 ALA A C 1
ATOM 784 O O . ALA A 1 94 ? 6.176 13.009 -7.416 1.00 88.69 94 ALA A O 1
ATOM 785 N N . LYS A 1 95 ? 5.453 13.065 -9.537 1.00 91.88 95 LYS A N 1
ATOM 786 C CA . LYS A 1 95 ? 4.124 12.501 -9.227 1.00 91.88 95 LYS A CA 1
ATOM 787 C C . LYS A 1 95 ? 4.205 11.091 -8.639 1.00 91.88 95 LYS A C 1
ATOM 789 O O . LYS A 1 95 ? 3.422 10.735 -7.762 1.00 91.88 95 LYS A O 1
ATOM 794 N N . MET A 1 96 ? 5.116 10.267 -9.151 1.00 91.69 96 MET A N 1
ATOM 795 C CA . MET A 1 96 ? 5.314 8.899 -8.669 1.00 91.69 96 MET A CA 1
ATOM 796 C C . MET A 1 96 ? 6.030 8.865 -7.315 1.00 91.69 96 MET A C 1
ATOM 798 O O . MET A 1 96 ? 5.690 8.044 -6.465 1.00 91.69 96 MET A O 1
ATOM 802 N N . GLU A 1 97 ? 6.968 9.782 -7.093 1.00 90.19 97 GLU A N 1
ATOM 803 C CA . GLU A 1 97 ? 7.675 9.966 -5.829 1.00 90.19 97 GLU A CA 1
ATOM 804 C C . GLU A 1 97 ? 6.713 10.364 -4.714 1.00 90.19 97 GLU A C 1
ATOM 806 O O . GLU A 1 97 ? 6.680 9.711 -3.671 1.00 90.19 97 GLU A O 1
ATOM 811 N N . GLU A 1 98 ? 5.862 11.357 -4.975 1.00 91.12 98 GLU A N 1
ATOM 812 C CA . GLU A 1 98 ? 4.823 11.803 -4.049 1.00 91.12 98 GLU A CA 1
ATOM 813 C C . GLU A 1 98 ? 3.815 10.688 -3.733 1.00 91.12 98 GLU A C 1
ATOM 815 O O . GLU A 1 98 ? 3.376 10.529 -2.591 1.00 91.12 98 GLU A O 1
ATOM 820 N N . ARG A 1 99 ? 3.434 9.898 -4.741 1.00 93.69 99 ARG A N 1
ATOM 821 C CA . ARG A 1 99 ? 2.388 8.886 -4.581 1.00 93.69 99 ARG A CA 1
ATOM 822 C C . ARG A 1 99 ? 2.886 7.572 -3.981 1.00 93.69 99 ARG A C 1
ATOM 824 O O . ARG A 1 99 ? 2.123 6.922 -3.271 1.00 93.69 99 ARG A O 1
ATOM 831 N N . PHE A 1 100 ? 4.114 7.159 -4.286 1.00 93.25 100 PHE A N 1
ATOM 832 C CA . PHE A 1 100 ? 4.612 5.819 -3.967 1.00 93.25 100 PHE A CA 1
ATOM 833 C C . PHE A 1 100 ? 6.022 5.826 -3.372 1.00 93.25 100 PHE A C 1
ATOM 835 O O . PHE A 1 100 ? 6.225 5.209 -2.325 1.00 93.25 100 PHE A O 1
ATOM 842 N N . TYR A 1 101 ? 6.998 6.482 -4.014 1.00 91.00 101 TYR A N 1
ATOM 843 C CA . TYR A 1 101 ? 8.409 6.223 -3.686 1.00 91.00 101 TYR A CA 1
ATOM 844 C C . TYR A 1 101 ? 8.806 6.706 -2.292 1.00 91.00 101 TYR A C 1
ATOM 846 O O . TYR A 1 101 ? 9.470 5.968 -1.565 1.00 91.00 101 TYR A O 1
ATOM 854 N N . ARG A 1 102 ? 8.291 7.866 -1.860 1.00 90.19 102 ARG A N 1
ATOM 855 C CA . ARG A 1 102 ? 8.529 8.401 -0.508 1.00 90.19 102 ARG A CA 1
ATOM 856 C C . ARG A 1 102 ? 8.000 7.511 0.626 1.00 90.19 102 ARG A C 1
ATOM 858 O O . ARG A 1 102 ? 8.338 7.720 1.783 1.00 90.19 102 ARG A O 1
ATOM 865 N N . TYR A 1 103 ? 7.173 6.515 0.305 1.00 92.50 103 TYR A N 1
ATOM 866 C CA . TYR A 1 103 ? 6.627 5.541 1.254 1.00 92.50 103 TYR A CA 1
ATOM 867 C C . TYR A 1 103 ? 7.349 4.185 1.193 1.00 92.50 103 TYR A C 1
ATOM 869 O O . TYR A 1 103 ? 6.792 3.163 1.593 1.00 92.50 103 TYR A O 1
ATOM 877 N N . GLY A 1 104 ? 8.577 4.153 0.662 1.00 91.69 104 GLY A N 1
ATOM 878 C CA . GLY A 1 104 ? 9.423 2.956 0.645 1.00 91.69 104 GLY A CA 1
ATOM 879 C C . GLY A 1 104 ? 9.181 2.004 -0.527 1.00 91.69 104 GLY A C 1
ATOM 880 O O . GLY A 1 104 ? 9.590 0.844 -0.469 1.00 91.69 104 GLY A O 1
ATOM 881 N N . ILE A 1 105 ? 8.518 2.460 -1.595 1.00 92.75 105 ILE A N 1
ATOM 882 C CA . ILE A 1 105 ? 8.350 1.673 -2.825 1.00 92.75 105 ILE A CA 1
ATOM 883 C C . ILE A 1 105 ? 9.445 2.049 -3.819 1.00 92.75 105 ILE A C 1
ATOM 885 O O . ILE A 1 105 ? 9.473 3.165 -4.324 1.00 92.75 105 ILE A O 1
ATOM 889 N N . LYS A 1 106 ? 10.315 1.103 -4.171 1.00 91.25 106 LYS A N 1
ATOM 890 C CA . LYS A 1 106 ? 11.345 1.353 -5.186 1.00 91.25 106 LYS A CA 1
ATOM 891 C C . LYS A 1 106 ? 10.736 1.440 -6.595 1.00 91.25 106 LYS A C 1
ATOM 893 O O . LYS A 1 106 ? 9.900 0.589 -6.922 1.00 91.25 106 LYS A O 1
ATOM 898 N N . PRO A 1 107 ? 11.164 2.385 -7.458 1.00 91.12 107 PRO A N 1
ATOM 899 C CA . PRO A 1 107 ? 10.671 2.495 -8.835 1.00 91.12 107 PRO A CA 1
ATOM 900 C C . PRO A 1 107 ? 10.752 1.178 -9.617 1.00 91.12 107 PRO A C 1
ATOM 902 O O . PRO A 1 107 ? 9.834 0.825 -10.357 1.00 91.12 107 PRO A O 1
ATOM 905 N N . GLU A 1 108 ? 11.815 0.401 -9.402 1.00 90.69 108 GLU A N 1
ATOM 906 C CA . GLU A 1 108 ? 12.062 -0.874 -10.076 1.00 90.69 108 GLU A CA 1
ATOM 907 C C . GLU A 1 108 ? 10.989 -1.925 -9.754 1.00 90.69 108 GLU A C 1
ATOM 909 O O . GLU A 1 108 ? 10.682 -2.767 -10.597 1.00 90.69 108 GLU A O 1
ATOM 914 N N . TRP A 1 109 ? 10.364 -1.871 -8.571 1.00 94.75 109 TRP A N 1
ATOM 915 C CA . TRP A 1 109 ? 9.284 -2.792 -8.180 1.00 94.75 109 TRP A CA 1
ATOM 916 C C . TRP A 1 109 ? 7.966 -2.523 -8.909 1.00 94.75 109 TRP A C 1
ATOM 918 O O . TRP A 1 109 ? 7.060 -3.359 -8.897 1.00 94.75 109 TRP A O 1
ATOM 928 N N . MET A 1 110 ? 7.847 -1.354 -9.534 1.00 94.69 110 MET A N 1
ATOM 929 C CA . MET A 1 110 ? 6.679 -0.943 -10.306 1.00 94.69 110 MET A CA 1
ATOM 930 C C . MET A 1 110 ? 6.872 -1.172 -11.812 1.00 94.69 110 MET A C 1
ATOM 932 O O . MET A 1 110 ? 5.912 -1.068 -12.577 1.00 94.69 110 MET A O 1
ATOM 936 N N . MET A 1 111 ? 8.083 -1.530 -12.248 1.00 94.44 111 MET A N 1
ATOM 937 C CA . MET A 1 111 ? 8.401 -1.801 -13.649 1.00 94.44 111 MET A CA 1
ATOM 938 C C . MET A 1 111 ? 8.074 -3.250 -14.034 1.00 94.44 111 MET A C 1
ATOM 940 O O . MET A 1 111 ? 8.370 -4.200 -13.310 1.00 94.44 111 MET A O 1
ATOM 944 N N . ILE A 1 112 ? 7.475 -3.436 -15.213 1.00 96.94 112 ILE A N 1
ATOM 945 C CA . ILE A 1 112 ? 7.187 -4.770 -15.751 1.00 96.94 112 ILE A CA 1
ATOM 946 C C . ILE A 1 112 ? 8.501 -5.411 -16.198 1.00 96.94 112 ILE A C 1
ATOM 948 O O . ILE A 1 112 ? 9.143 -4.929 -17.126 1.00 96.94 112 ILE A O 1
ATOM 952 N N . HIS A 1 113 ? 8.869 -6.531 -15.577 1.00 97.94 113 HIS A N 1
ATOM 953 C CA . HIS A 1 113 ? 10.009 -7.327 -16.033 1.00 97.94 113 HIS A CA 1
ATOM 954 C C . HIS A 1 113 ? 9.631 -8.225 -17.224 1.00 97.94 113 HIS A C 1
ATOM 956 O O . HIS A 1 113 ? 10.319 -8.227 -18.240 1.00 97.94 113 HIS A O 1
ATOM 962 N N . ARG A 1 114 ? 8.537 -8.993 -17.112 1.00 97.81 114 ARG A N 1
ATOM 963 C CA . ARG A 1 114 ? 7.985 -9.840 -18.188 1.00 97.81 114 ARG A CA 1
ATOM 964 C C . ARG A 1 114 ? 6.558 -10.291 -17.872 1.00 97.81 114 ARG A C 1
ATOM 966 O O . ARG A 1 114 ? 6.171 -10.333 -16.706 1.00 97.81 114 ARG A O 1
ATOM 973 N N . ILE A 1 115 ? 5.809 -10.689 -18.901 1.00 97.94 115 ILE A N 1
ATOM 974 C CA . I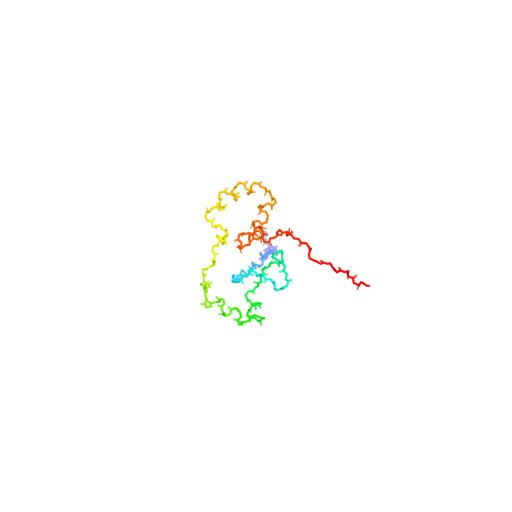LE A 1 115 ? 4.474 -11.292 -18.774 1.00 97.94 115 ILE A CA 1
ATOM 975 C C . ILE A 1 115 ? 4.627 -12.815 -18.787 1.00 97.94 115 ILE A C 1
ATOM 977 O O . ILE A 1 115 ? 5.232 -13.364 -19.703 1.00 97.94 115 ILE A O 1
ATOM 981 N N . LEU A 1 116 ? 4.105 -13.491 -17.760 1.00 97.94 116 LEU A N 1
ATOM 982 C CA . LEU A 1 116 ? 4.205 -14.952 -17.632 1.00 97.94 116 LEU A CA 1
ATOM 983 C C . LEU A 1 116 ? 3.011 -15.687 -18.245 1.00 97.94 116 LEU A C 1
ATOM 985 O O . LEU A 1 116 ? 3.161 -16.806 -18.722 1.00 97.94 116 LEU A O 1
ATOM 989 N N . ASN A 1 117 ? 1.823 -15.085 -18.191 1.00 97.25 117 ASN A N 1
ATOM 990 C CA . ASN A 1 117 ? 0.595 -15.685 -18.692 1.00 97.25 117 ASN A CA 1
ATOM 991 C C . ASN A 1 117 ? -0.457 -14.601 -18.984 1.00 97.25 117 ASN A C 1
ATOM 993 O O . ASN A 1 117 ? -0.285 -13.450 -18.580 1.00 97.25 117 ASN A O 1
ATOM 997 N N . HIS A 1 118 ? -1.543 -14.972 -19.659 1.00 96.56 118 HIS A N 1
ATOM 998 C CA . HIS A 1 118 ? -2.710 -14.122 -19.894 1.00 96.56 118 HIS A CA 1
ATOM 999 C C . HIS A 1 118 ? -4.003 -14.908 -19.636 1.00 96.56 118 HIS A C 1
ATOM 1001 O O . HIS A 1 118 ? -4.011 -16.136 -19.664 1.00 96.56 118 HIS A O 1
ATOM 1007 N N . SER A 1 119 ? -5.098 -14.197 -19.375 1.00 95.00 119 SER A N 1
ATOM 1008 C CA . SER A 1 119 ? -6.439 -14.767 -19.233 1.00 95.00 119 SER A CA 1
ATOM 1009 C C . SER A 1 119 ? -7.420 -13.901 -20.011 1.00 95.00 119 SER A C 1
ATOM 1011 O O . SER A 1 119 ? -7.289 -12.678 -20.007 1.00 95.00 119 SER A O 1
ATOM 1013 N N . PHE A 1 120 ? -8.400 -14.524 -20.660 1.00 94.94 120 PHE A N 1
ATOM 1014 C CA . PHE A 1 120 ? -9.511 -13.811 -21.286 1.00 94.94 120 PHE A CA 1
ATOM 1015 C C . PHE A 1 120 ? -10.658 -13.696 -20.287 1.00 94.94 120 PHE A C 1
ATOM 1017 O O . PHE A 1 120 ? -11.017 -14.686 -19.645 1.00 94.94 120 PHE A O 1
ATOM 1024 N N . ASP A 1 121 ? -11.218 -12.496 -20.153 1.00 92.06 121 ASP A N 1
ATOM 1025 C CA . ASP A 1 121 ? -12.436 -12.293 -19.375 1.00 92.06 121 ASP A CA 1
ATOM 1026 C C . ASP A 1 121 ? -13.618 -12.916 -20.127 1.00 92.06 121 ASP A C 1
ATOM 1028 O O . ASP A 1 121 ? -13.837 -12.628 -21.308 1.00 92.06 121 ASP A O 1
ATOM 1032 N N . LYS A 1 122 ? -14.350 -13.815 -19.468 1.00 78.69 122 LYS A N 1
ATOM 1033 C CA . LYS A 1 122 ? -15.555 -14.421 -20.039 1.00 78.69 122 LYS A CA 1
ATOM 1034 C C . LYS A 1 122 ? -16.732 -13.537 -19.641 1.00 78.69 122 LYS A C 1
ATOM 1036 O O . LYS A 1 122 ? -17.292 -13.728 -18.566 1.00 78.69 122 LYS A O 1
ATOM 1041 N N . LYS A 1 123 ? -17.046 -12.555 -20.486 1.00 62.69 123 LYS A N 1
ATOM 1042 C CA . LYS A 1 123 ? -18.315 -11.823 -20.400 1.00 62.69 123 LYS A CA 1
ATOM 1043 C C . LYS A 1 123 ? -19.495 -12.707 -20.773 1.00 62.69 123 LYS A C 1
ATOM 1045 O O . LYS A 1 123 ? -19.326 -13.547 -21.686 1.00 62.69 123 LYS A O 1
#

Sequence (123 aa):
PLPPVLPTPDAELTLPPPKVLEGIPEREFFVKWAGLSYWHCSWVKELQLELYHTVMYRNYQRKNDMDEPPAFDYGSGDEDSQREKRKNKDPQYAKMEERFYRYGIKPEWMMIHRILNHSFDKK

Secondary structure (DSSP, 8-state):
-PPPPPPPS-----PPPPPPPPPPPPPEEEE--TTS-GGG-EEEEHHHHHHH-HHHHHHHHTTS-SSSPPPS-TT--TTTHHHHHHHTTSHHHHHHHHHTGGGT--GGGGS------------

Organism: NCBI:txid2861861

Nearest PDB structures (foldseek):
  6guu-assembly2_B  TM=8.840E-01  e=1.355E-10  Homo sapiens
  6q3m-assembly3_C  TM=8.324E-01  e=8.449E-10  Homo sapiens
  6q3m-assembly1_A  TM=8.194E-01  e=1.028E-09  Homo sapiens
  6q3m-assembly2_B  TM=8.317E-01  e=2.405E-09  Homo sapiens
  9gd2-assembly1_W  TM=2.952E-01  e=7.305E+00  Saccharomyces cerevisiae S288C

Solvent-accessible surface area (backbone atoms only — not comparable to full-atom values): 8349 Å² total; per-residue (Å²): 140,81,85,87,82,77,83,78,81,81,82,75,76,79,71,74,78,80,76,78,78,81,72,81,89,76,61,71,43,82,44,80,52,86,100,53,60,68,84,67,44,44,78,41,50,49,68,57,38,59,74,76,38,41,72,63,44,55,54,48,56,77,76,43,72,79,88,62,78,81,72,60,69,60,64,56,60,84,79,48,52,69,58,48,67,67,47,54,76,38,74,67,47,42,56,44,34,76,73,40,32,43,78,45,45,58,73,72,72,69,53,87,86,79,85,91,78,87,82,82,86,86,127